Protein AF-A0A918R4U7-F1 (afdb_monomer_lite)

Secondary structure (DSSP, 8-state):
-------PEEEE--TT--EEEE--S--HHHHH-SEEEEEEEEE-TT-PEEEEEEEEEEE-THHHHHHHHTS-------HHHHHHHHHHHHTT-HHHHHHHSPPP------HHHHGGG--

Structure (mmCIF, N/CA/C/O backbone):
data_AF-A0A918R4U7-F1
#
_entry.id   AF-A0A918R4U7-F1
#
loop_
_atom_site.group_PDB
_atom_site.id
_atom_site.type_symbol
_atom_site.label_atom_id
_atom_site.label_alt_id
_atom_site.label_comp_id
_atom_site.label_asym_id
_atom_site.label_entity_id
_atom_site.label_seq_id
_atom_site.pdbx_PDB_ins_code
_atom_site.Cartn_x
_atom_site.Cartn_y
_atom_site.Cartn_z
_atom_site.occupancy
_atom_site.B_iso_or_equiv
_atom_site.auth_seq_id
_atom_site.auth_comp_id
_atom_site.auth_asym_id
_atom_site.auth_atom_id
_atom_site.pdbx_PDB_model_num
ATOM 1 N N . MET A 1 1 ? 19.176 9.256 20.809 1.00 32.94 1 MET A N 1
ATOM 2 C CA . MET A 1 1 ? 19.661 8.087 20.044 1.00 32.94 1 MET A CA 1
ATOM 3 C C . MET A 1 1 ? 18.498 7.602 19.179 1.00 32.94 1 MET A C 1
ATOM 5 O O . MET A 1 1 ? 17.573 7.015 19.716 1.00 32.94 1 MET A O 1
ATOM 9 N N . ALA A 1 2 ? 18.440 7.997 17.903 1.00 29.73 2 ALA A N 1
ATOM 10 C CA . ALA A 1 2 ? 17.271 7.777 17.041 1.00 29.73 2 ALA A CA 1
ATOM 11 C C . ALA A 1 2 ? 17.386 6.434 16.294 1.00 29.73 2 ALA A C 1
ATOM 13 O O . ALA A 1 2 ? 18.398 6.219 15.622 1.00 29.73 2 ALA A O 1
ATOM 14 N N . PRO A 1 3 ? 16.403 5.521 16.381 1.00 37.66 3 PRO A N 1
ATOM 15 C CA . PRO A 1 3 ? 16.467 4.264 15.658 1.00 37.66 3 PRO A CA 1
ATOM 16 C C . PRO A 1 3 ? 15.929 4.430 14.227 1.00 37.66 3 PRO A C 1
ATOM 18 O O . PRO A 1 3 ? 14.756 4.715 14.015 1.00 37.66 3 PRO A O 1
ATOM 21 N N . GLY A 1 4 ? 16.781 4.162 13.234 1.00 41.59 4 GLY A N 1
ATOM 22 C CA . GLY A 1 4 ? 16.360 3.297 12.126 1.00 41.59 4 GLY A CA 1
ATOM 23 C C . GLY A 1 4 ? 15.857 3.907 10.813 1.00 41.59 4 GLY A C 1
ATOM 24 O O . GLY A 1 4 ? 15.205 3.180 10.071 1.00 41.59 4 GLY A O 1
ATOM 25 N N . ALA A 1 5 ? 16.172 5.153 10.454 1.00 42.66 5 ALA A N 1
ATOM 26 C CA . ALA A 1 5 ? 16.028 5.576 9.053 1.00 42.66 5 ALA A CA 1
ATOM 27 C C . ALA A 1 5 ? 17.178 4.962 8.226 1.00 42.66 5 ALA A C 1
ATOM 29 O O . ALA A 1 5 ? 18.296 5.480 8.240 1.00 42.66 5 ALA A O 1
ATOM 30 N N . ARG A 1 6 ? 16.962 3.808 7.575 1.00 56.91 6 ARG A N 1
ATOM 31 C CA . ARG A 1 6 ? 18.000 3.144 6.765 1.00 56.91 6 ARG A CA 1
ATOM 32 C C . ARG A 1 6 ? 17.752 3.301 5.261 1.00 56.91 6 ARG A C 1
ATOM 34 O O . ARG A 1 6 ? 16.815 2.752 4.708 1.00 56.91 6 ARG A O 1
ATOM 41 N N . THR A 1 7 ? 18.666 4.074 4.673 1.00 46.91 7 THR A N 1
ATOM 42 C CA . THR A 1 7 ? 19.291 4.019 3.338 1.00 46.91 7 THR A CA 1
ATOM 43 C C . THR A 1 7 ? 18.476 3.433 2.166 1.00 46.91 7 THR A C 1
ATOM 45 O O . THR A 1 7 ? 18.353 2.212 2.088 1.00 46.91 7 THR A O 1
ATOM 48 N N . PRO A 1 8 ? 18.037 4.255 1.189 1.00 49.22 8 PRO A N 1
ATOM 49 C CA . PRO A 1 8 ? 17.396 3.761 -0.031 1.00 49.22 8 PRO A CA 1
ATOM 50 C C . PRO A 1 8 ? 18.335 2.873 -0.860 1.00 49.22 8 PRO A C 1
ATOM 52 O O . PRO A 1 8 ? 19.534 3.144 -0.981 1.00 49.22 8 PRO A O 1
ATOM 55 N N . ILE A 1 9 ? 17.782 1.821 -1.463 1.00 54.88 9 ILE A N 1
ATOM 56 C CA . ILE A 1 9 ? 18.485 0.910 -2.373 1.00 54.88 9 ILE A CA 1
ATOM 57 C C . ILE A 1 9 ? 18.077 1.243 -3.813 1.00 54.88 9 ILE A C 1
ATOM 59 O O . ILE A 1 9 ? 16.894 1.315 -4.132 1.00 54.88 9 ILE A O 1
ATOM 63 N N . LEU A 1 10 ? 19.051 1.458 -4.694 1.00 50.53 10 LEU A N 1
ATOM 64 C CA . LEU A 1 10 ? 18.848 1.696 -6.121 1.00 50.53 10 LEU A CA 1
ATOM 65 C C . LEU A 1 10 ? 18.806 0.389 -6.899 1.00 50.53 10 LEU A C 1
ATOM 67 O O . LEU A 1 10 ? 19.642 -0.488 -6.670 1.00 50.53 10 LEU A O 1
ATOM 71 N N . VAL A 1 11 ? 17.894 0.315 -7.866 1.00 53.03 11 VAL A N 1
ATOM 72 C CA . VAL A 1 11 ? 17.842 -0.748 -8.874 1.00 53.03 11 VAL A CA 1
ATOM 73 C C . VAL A 1 11 ? 18.308 -0.158 -10.204 1.00 53.03 11 VAL A C 1
ATOM 75 O 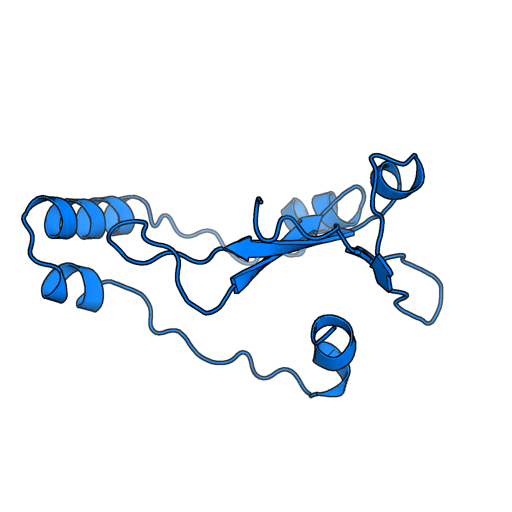O . VAL A 1 11 ? 17.688 0.774 -10.709 1.00 53.03 11 VAL A O 1
ATOM 78 N N . GLY A 1 12 ? 19.410 -0.663 -10.764 1.00 47.25 12 GLY A N 1
ATOM 79 C CA . GLY A 1 12 ? 19.874 -0.289 -12.107 1.00 47.25 12 GLY A CA 1
ATOM 80 C C . GLY A 1 12 ? 19.404 -1.283 -13.171 1.00 47.25 12 GLY A C 1
ATOM 81 O O . GLY A 1 12 ? 19.477 -2.490 -12.939 1.00 47.25 12 GLY A O 1
ATOM 82 N N . MET A 1 13 ? 18.967 -0.784 -14.333 1.00 43.00 13 MET A N 1
ATOM 83 C CA . MET A 1 13 ? 18.750 -1.605 -15.529 1.00 43.00 13 MET A CA 1
ATOM 84 C C . MET A 1 13 ? 20.057 -1.682 -16.322 1.00 43.00 13 MET A C 1
ATOM 86 O O . MET A 1 13 ? 20.519 -0.683 -16.864 1.00 43.00 13 MET A O 1
ATOM 90 N N . GLY A 1 14 ? 20.678 -2.858 -16.343 1.00 40.12 14 GLY A N 1
ATOM 91 C CA . GLY A 1 14 ? 21.778 -3.189 -17.244 1.00 40.12 14 GLY A CA 1
ATOM 92 C C . GLY A 1 14 ? 21.479 -4.519 -17.919 1.00 40.12 14 GLY A C 1
ATOM 93 O O . GLY A 1 14 ? 20.830 -5.378 -17.316 1.00 40.12 14 GLY A O 1
ATOM 94 N N . GLU A 1 15 ? 21.938 -4.684 -19.159 1.00 43.19 15 GLU A N 1
ATOM 95 C CA . GLU A 1 15 ? 21.790 -5.926 -19.915 1.00 43.19 15 GLU A CA 1
ATOM 96 C C . GLU A 1 15 ? 22.303 -7.106 -19.064 1.00 43.19 15 GLU A C 1
ATOM 98 O O . GLU A 1 15 ? 23.475 -7.204 -18.709 1.00 43.19 15 GLU A O 1
ATOM 103 N N . SER A 1 16 ? 21.379 -7.985 -18.669 1.00 39.62 16 SER A N 1
ATOM 104 C CA . SER A 1 16 ? 21.598 -9.261 -17.977 1.00 39.62 16 SER A CA 1
ATOM 105 C C . SER A 1 16 ? 21.774 -9.316 -16.441 1.00 39.62 16 SER A C 1
ATOM 107 O O . SER A 1 16 ? 21.788 -10.437 -15.933 1.00 39.62 16 SER A O 1
ATOM 109 N N . THR A 1 17 ? 21.823 -8.239 -15.637 1.00 37.34 17 THR A N 1
ATOM 110 C CA . THR A 1 17 ? 21.764 -8.395 -14.150 1.00 37.34 17 THR A CA 1
ATOM 111 C C . THR A 1 17 ? 21.184 -7.195 -13.382 1.00 37.34 17 THR A C 1
ATOM 113 O O . THR A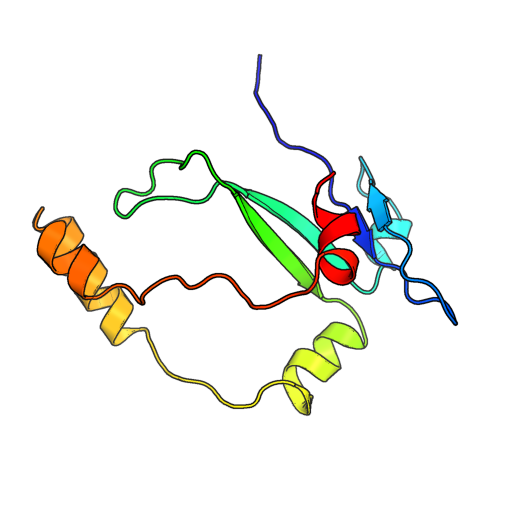 1 17 ? 21.705 -6.085 -13.450 1.00 37.34 17 THR A O 1
ATOM 116 N N . TYR A 1 18 ? 20.155 -7.439 -12.555 1.00 41.34 18 TYR A N 1
ATOM 117 C CA . TYR A 1 18 ? 19.651 -6.481 -11.559 1.00 41.34 18 TYR A CA 1
ATOM 118 C C . TYR A 1 18 ? 20.703 -6.281 -10.459 1.00 41.34 18 TYR A C 1
ATOM 120 O O . TYR A 1 18 ? 20.988 -7.205 -9.695 1.00 41.34 18 TYR A O 1
ATOM 128 N N . ARG A 1 19 ? 21.295 -5.086 -10.353 1.00 48.78 19 ARG A N 1
ATOM 129 C CA . ARG A 1 19 ? 22.256 -4.762 -9.284 1.00 48.78 19 ARG A CA 1
ATOM 130 C C . ARG A 1 19 ? 21.612 -3.818 -8.272 1.00 48.78 19 ARG A C 1
ATOM 132 O O . ARG A 1 19 ? 21.357 -2.660 -8.595 1.00 48.78 19 ARG A O 1
ATOM 139 N N . LEU A 1 20 ? 21.397 -4.308 -7.050 1.00 49.03 20 LEU A N 1
ATOM 140 C CA . LEU A 1 20 ? 21.006 -3.480 -5.910 1.00 49.03 20 LEU A CA 1
ATOM 141 C C . LEU A 1 20 ? 22.214 -2.705 -5.371 1.00 49.03 20 LEU A C 1
ATOM 143 O O . LEU A 1 20 ? 23.269 -3.290 -5.119 1.00 49.03 20 LEU A O 1
ATOM 147 N N . ARG A 1 21 ? 22.071 -1.392 -5.167 1.00 53.06 21 ARG A N 1
ATOM 148 C CA . ARG A 1 21 ? 23.080 -0.559 -4.486 1.00 53.06 21 ARG A CA 1
ATOM 149 C C . ARG A 1 21 ? 22.440 0.296 -3.402 1.00 53.06 21 ARG A C 1
ATOM 151 O O . ARG A 1 21 ? 21.608 1.140 -3.702 1.00 53.06 21 ARG A O 1
ATOM 158 N N . ALA A 1 22 ? 22.865 0.131 -2.153 1.00 51.97 22 ALA A N 1
ATOM 159 C CA . ALA A 1 22 ? 22.461 1.013 -1.060 1.00 51.97 22 ALA A CA 1
ATOM 160 C C . ALA A 1 22 ? 23.123 2.397 -1.212 1.00 51.97 22 ALA A C 1
ATOM 162 O O . ALA A 1 22 ? 24.350 2.484 -1.277 1.00 51.97 22 ALA A O 1
ATOM 163 N N . VAL A 1 23 ? 22.338 3.478 -1.242 1.00 52.16 23 VAL A N 1
ATOM 164 C CA . VAL A 1 23 ? 22.837 4.858 -1.374 1.00 52.16 23 VAL A CA 1
ATOM 165 C C . VAL A 1 23 ? 22.414 5.699 -0.173 1.00 52.16 23 VAL A C 1
ATOM 167 O O . VAL A 1 23 ? 21.236 5.829 0.136 1.00 52.16 23 VAL A O 1
ATOM 170 N N . ARG A 1 24 ? 23.398 6.255 0.545 1.00 44.75 24 ARG A N 1
ATOM 171 C CA . ARG A 1 24 ? 23.225 6.877 1.876 1.00 44.75 24 ARG A CA 1
ATOM 172 C C . ARG A 1 24 ? 22.917 8.378 1.859 1.00 44.75 24 ARG A C 1
ATOM 174 O O . ARG A 1 24 ? 22.587 8.926 2.903 1.00 44.75 24 ARG A O 1
ATOM 181 N N . THR A 1 25 ? 23.015 9.041 0.711 1.00 43.44 25 THR A N 1
ATOM 182 C CA . THR A 1 25 ? 22.871 10.501 0.553 1.00 43.44 25 THR A CA 1
ATOM 183 C C . THR A 1 25 ? 22.210 10.828 -0.782 1.00 43.44 25 THR A C 1
ATOM 185 O O . THR A 1 25 ? 22.274 10.004 -1.685 1.00 43.44 25 THR A O 1
ATOM 188 N N . ALA A 1 26 ? 21.599 12.011 -0.942 1.00 50.09 26 ALA A N 1
ATOM 189 C CA . ALA A 1 26 ? 20.991 12.472 -2.200 1.00 50.09 26 ALA A CA 1
ATOM 190 C C . ALA A 1 26 ? 22.039 12.658 -3.326 1.00 50.09 26 ALA A C 1
ATOM 192 O O . ALA A 1 26 ? 22.434 13.770 -3.665 1.00 50.09 26 ALA A O 1
ATOM 193 N N . SER A 1 27 ? 22.515 11.547 -3.886 1.00 58.53 27 SER A N 1
ATOM 194 C CA . SER A 1 27 ? 23.504 11.479 -4.962 1.00 58.53 27 SER A CA 1
ATOM 195 C C . SER A 1 27 ? 22.849 11.676 -6.335 1.00 58.53 27 SER A C 1
ATOM 197 O O . SER A 1 27 ? 21.671 11.364 -6.527 1.00 58.53 27 SER A O 1
ATOM 199 N N . ARG A 1 28 ? 23.622 12.140 -7.329 1.00 58.34 28 ARG A N 1
ATOM 200 C CA . ARG A 1 28 ? 23.216 12.130 -8.752 1.00 58.34 28 ARG A CA 1
ATOM 201 C C . ARG A 1 28 ? 22.749 10.740 -9.195 1.00 58.34 28 ARG A C 1
ATOM 203 O O . ARG A 1 28 ? 21.790 10.641 -9.947 1.00 58.34 28 ARG A O 1
ATOM 210 N N . GLU A 1 29 ? 23.355 9.686 -8.657 1.00 57.97 29 GLU A N 1
ATOM 211 C CA . GLU A 1 29 ? 23.000 8.294 -8.953 1.00 57.97 29 GLU A CA 1
ATOM 212 C C . GLU A 1 29 ? 21.564 7.943 -8.535 1.00 57.97 29 GLU A C 1
ATOM 214 O O . GLU A 1 29 ? 20.881 7.229 -9.261 1.00 57.97 29 GLU A O 1
ATOM 219 N N . LEU A 1 30 ? 21.054 8.505 -7.426 1.00 59.28 30 LEU A N 1
ATOM 220 C CA . LEU A 1 30 ? 19.646 8.334 -7.042 1.00 59.28 30 LEU A CA 1
ATOM 221 C C . LEU A 1 30 ? 18.705 8.971 -8.058 1.00 59.28 30 LEU A C 1
ATOM 223 O O . LEU A 1 30 ? 17.642 8.417 -8.332 1.00 59.28 30 LEU A O 1
ATOM 227 N N . LYS A 1 31 ? 19.065 10.145 -8.593 1.00 62.00 31 LYS A N 1
ATOM 228 C CA . LYS A 1 31 ? 18.231 10.881 -9.556 1.00 62.00 31 LYS A CA 1
ATOM 229 C C . LYS A 1 31 ? 18.105 10.153 -10.894 1.00 62.00 31 LYS A C 1
ATOM 231 O O . LYS A 1 31 ? 17.088 10.317 -11.549 1.00 62.00 31 LYS A O 1
ATOM 236 N N . CYS A 1 32 ? 19.106 9.359 -11.264 1.00 66.31 32 CYS A N 1
ATOM 237 C CA . CYS A 1 32 ? 19.144 8.633 -12.533 1.00 66.31 32 CYS A CA 1
ATOM 238 C C . CYS A 1 32 ? 18.721 7.159 -12.416 1.00 66.31 32 CYS A C 1
ATOM 240 O O . CYS A 1 32 ? 18.691 6.462 -13.425 1.00 66.31 32 CYS A O 1
ATOM 242 N N . ALA A 1 33 ? 18.425 6.660 -11.212 1.00 69.44 33 ALA A N 1
ATOM 243 C CA . ALA A 1 33 ? 17.993 5.281 -11.034 1.00 69.44 33 ALA A CA 1
ATOM 244 C C . ALA A 1 33 ? 16.523 5.098 -11.458 1.00 69.44 33 ALA A C 1
ATOM 246 O O . ALA A 1 33 ? 15.674 5.859 -10.989 1.00 69.44 33 ALA A O 1
ATOM 247 N N . PRO A 1 34 ? 16.207 4.074 -12.273 1.00 70.25 34 PRO A N 1
ATOM 248 C CA . PRO A 1 34 ? 14.847 3.814 -12.748 1.00 70.25 34 PRO A CA 1
ATOM 249 C C . PRO A 1 34 ? 13.905 3.339 -11.636 1.00 70.25 34 PRO A C 1
ATOM 251 O O . PRO A 1 34 ? 12.693 3.509 -11.743 1.00 70.25 34 PRO A O 1
ATOM 254 N N . ALA A 1 35 ? 14.442 2.769 -10.55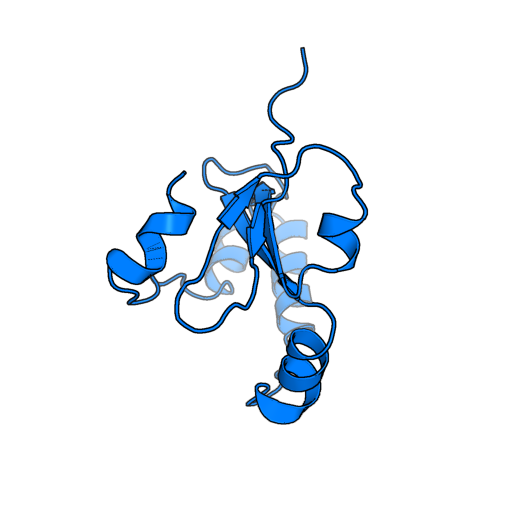0 1.00 78.00 35 ALA A N 1
ATOM 255 C CA . ALA A 1 35 ? 13.652 2.448 -9.372 1.00 78.00 35 ALA A CA 1
ATOM 256 C C . ALA A 1 35 ? 14.444 2.543 -8.060 1.00 78.00 35 ALA A C 1
ATOM 258 O O . ALA A 1 35 ? 15.674 2.401 -8.020 1.00 78.00 35 ALA A O 1
ATOM 259 N N . ARG A 1 36 ? 13.709 2.781 -6.971 1.00 81.31 36 ARG A N 1
ATOM 260 C CA . ARG A 1 36 ? 14.219 2.925 -5.604 1.00 81.31 36 ARG A CA 1
ATOM 261 C C . ARG A 1 36 ? 13.417 2.063 -4.649 1.00 81.31 36 ARG A C 1
ATOM 263 O O . ARG A 1 36 ? 12.195 2.090 -4.687 1.00 81.31 36 ARG A O 1
ATOM 270 N N . VAL A 1 37 ? 14.108 1.371 -3.758 1.00 82.19 37 VAL A N 1
ATOM 271 C CA . VAL A 1 37 ? 13.517 0.517 -2.731 1.00 82.19 37 VAL A CA 1
ATOM 272 C C . VAL A 1 37 ? 13.783 1.109 -1.351 1.00 82.19 37 VAL A C 1
ATOM 274 O O . VAL A 1 37 ? 14.919 1.483 -1.042 1.00 82.19 37 VAL A O 1
ATOM 277 N N . GLN A 1 38 ? 12.740 1.189 -0.529 1.00 82.25 38 GLN A N 1
ATOM 278 C CA . GLN A 1 38 ? 12.785 1.654 0.858 1.00 82.25 38 GLN A CA 1
ATOM 279 C C . GLN A 1 38 ? 11.961 0.728 1.761 1.00 82.25 38 GLN A C 1
ATOM 281 O O . GLN A 1 38 ? 11.000 0.112 1.310 1.00 82.25 38 GLN A O 1
ATOM 286 N N . TRP A 1 39 ? 12.356 0.627 3.031 1.00 85.06 39 TRP A N 1
ATOM 287 C CA . TRP A 1 39 ? 11.641 -0.138 4.054 1.00 85.06 39 TRP A CA 1
ATOM 288 C C . TRP A 1 39 ? 10.907 0.807 5.006 1.00 85.06 39 TRP A C 1
ATOM 290 O O . TRP A 1 39 ? 11.493 1.316 5.973 1.00 85.06 39 TRP A O 1
ATOM 300 N N . ASP A 1 40 ? 9.619 1.005 4.758 1.00 86.44 40 ASP A N 1
ATOM 301 C CA . ASP A 1 40 ? 8.778 1.917 5.529 1.00 86.44 40 ASP A CA 1
ATOM 302 C C . ASP A 1 40 ? 8.151 1.210 6.743 1.00 86.44 40 ASP A C 1
ATOM 304 O O . ASP A 1 40 ? 7.914 0.000 6.714 1.00 86.44 40 ASP A O 1
ATOM 308 N N . PRO A 1 41 ? 7.945 1.919 7.870 1.00 88.94 41 PRO A N 1
ATOM 309 C CA . PRO A 1 41 ? 7.280 1.337 9.027 1.00 88.94 41 PRO A CA 1
ATOM 310 C C . PRO A 1 41 ? 5.815 1.047 8.693 1.00 88.94 41 PRO A C 1
ATOM 312 O O . PRO A 1 41 ? 5.059 1.973 8.399 1.00 88.94 41 PRO A O 1
ATOM 315 N N . GLU A 1 42 ? 5.420 -0.218 8.807 1.00 92.12 42 GLU A N 1
ATOM 316 C CA . GLU A 1 42 ? 4.018 -0.616 8.682 1.00 92.12 42 GLU A CA 1
ATOM 317 C C . GLU A 1 42 ? 3.235 -0.178 9.926 1.00 92.12 42 GLU A C 1
ATOM 319 O O . GLU A 1 42 ? 3.823 -0.015 11.006 1.00 92.12 42 GLU A O 1
ATOM 324 N N . ARG A 1 43 ? 1.923 0.047 9.796 1.00 92.81 43 ARG A N 1
ATOM 325 C CA . ARG A 1 43 ? 1.091 0.545 10.899 1.00 92.81 43 ARG A CA 1
ATOM 326 C C . ARG A 1 43 ? -0.211 -0.225 11.062 1.00 92.81 43 ARG A C 1
ATOM 328 O O . ARG A 1 43 ? -0.800 -0.692 10.100 1.00 92.81 43 ARG A O 1
ATOM 335 N N . ASP A 1 44 ? -0.680 -0.311 12.303 1.00 93.69 44 ASP A N 1
ATOM 336 C CA . ASP A 1 44 ? -2.005 -0.854 12.599 1.00 93.69 44 ASP A CA 1
ATOM 337 C C . ASP A 1 44 ? -3.138 0.166 12.364 1.00 93.69 44 ASP A C 1
ATOM 339 O O . ASP A 1 44 ? -2.909 1.317 11.988 1.00 93.69 44 ASP A O 1
ATOM 343 N N . LEU A 1 45 ? -4.382 -0.256 12.623 1.00 94.88 45 LEU A N 1
ATOM 344 C CA . LEU A 1 45 ? -5.596 0.564 12.494 1.00 94.88 45 LEU A CA 1
ATOM 345 C C . LEU A 1 45 ? -5.575 1.846 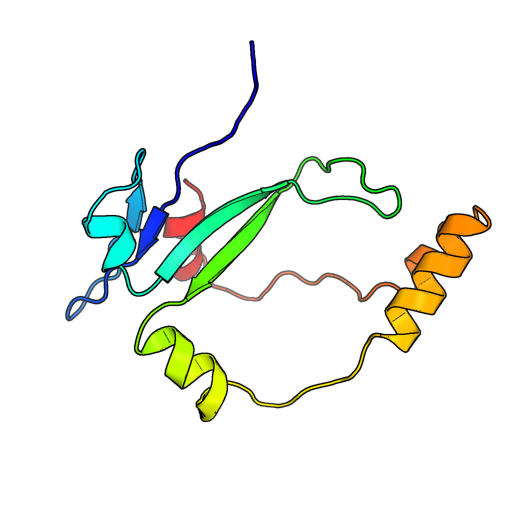13.347 1.00 94.88 45 LEU A C 1
ATOM 347 O O . LEU A 1 45 ? -6.322 2.782 13.076 1.00 94.88 45 LEU A O 1
ATOM 351 N N . GLN A 1 46 ? -4.723 1.902 14.369 1.00 93.88 46 GLN A N 1
ATOM 352 C CA . GLN A 1 46 ? -4.517 3.051 15.248 1.00 93.88 46 GLN A CA 1
ATOM 353 C C . GLN A 1 46 ? -3.250 3.832 14.886 1.00 93.88 46 GLN A C 1
ATOM 355 O O . GLN A 1 46 ? -2.799 4.683 15.655 1.00 93.88 46 GLN A O 1
ATOM 360 N N . LEU A 1 47 ? -2.666 3.548 13.722 1.00 92.69 47 LEU A N 1
ATOM 361 C CA . LEU A 1 47 ? -1.452 4.158 13.196 1.00 92.69 47 LEU A CA 1
ATOM 362 C C . LEU A 1 47 ? -0.201 3.908 14.057 1.00 92.69 47 LEU A C 1
ATOM 364 O O . LEU A 1 47 ? 0.803 4.622 13.920 1.00 92.69 47 LEU A O 1
ATOM 368 N N . ARG A 1 48 ? -0.216 2.887 14.923 1.00 94.38 48 ARG A N 1
ATOM 369 C CA . ARG A 1 48 ? 0.949 2.475 15.718 1.00 94.38 48 ARG A CA 1
ATOM 370 C C . ARG A 1 48 ? 1.874 1.609 14.862 1.00 94.38 48 ARG A C 1
ATOM 372 O O . ARG A 1 48 ? 1.379 0.812 14.072 1.00 94.38 48 ARG A O 1
ATOM 379 N N . PRO A 1 49 ? 3.203 1.742 15.001 1.00 92.75 49 PRO A N 1
ATOM 380 C CA . PRO A 1 49 ? 4.146 0.971 14.200 1.00 92.75 49 PRO A CA 1
ATOM 381 C C . PRO A 1 49 ? 4.068 -0.529 14.517 1.00 92.75 49 PRO A C 1
ATOM 383 O O . PRO A 1 49 ? 3.999 -0.917 15.684 1.00 92.75 49 PRO A O 1
ATOM 386 N N . LEU A 1 50 ? 4.141 -1.359 13.479 1.00 92.56 50 LEU A N 1
ATOM 387 C CA . LEU A 1 50 ? 4.229 -2.814 13.575 1.00 92.56 50 LEU A CA 1
ATOM 388 C C . LEU A 1 50 ? 5.686 -3.300 13.544 1.00 92.56 50 LEU A C 1
ATOM 390 O O . LEU A 1 50 ? 6.621 -2.556 13.242 1.00 92.56 50 LEU A O 1
ATOM 394 N N . ALA A 1 51 ? 5.886 -4.571 13.911 1.00 92.38 51 ALA A N 1
ATOM 395 C CA . ALA A 1 51 ? 7.214 -5.188 13.959 1.00 92.38 51 ALA A CA 1
ATOM 396 C C . ALA A 1 51 ? 7.806 -5.427 12.560 1.00 92.38 51 ALA A C 1
ATOM 398 O O . ALA A 1 51 ? 9.025 -5.389 12.386 1.00 92.38 51 ALA A O 1
ATOM 399 N N . HIS A 1 52 ? 6.943 -5.681 11.575 1.00 88.94 52 HIS A N 1
ATOM 400 C CA . HIS A 1 52 ? 7.326 -5.808 10.176 1.00 88.94 52 HIS A CA 1
ATOM 401 C C . HIS A 1 52 ? 7.265 -4.452 9.463 1.00 88.94 52 HIS A C 1
ATOM 403 O O . HIS A 1 52 ? 6.767 -3.458 9.993 1.00 88.94 52 HIS A O 1
ATOM 409 N N . ARG A 1 53 ? 7.835 -4.410 8.261 1.00 88.56 53 ARG A N 1
ATOM 410 C CA . ARG A 1 53 ? 7.951 -3.210 7.435 1.00 88.56 53 ARG A CA 1
ATOM 411 C C . ARG A 1 53 ? 7.412 -3.476 6.046 1.00 88.56 53 ARG A C 1
ATOM 413 O O . ARG A 1 53 ? 7.529 -4.595 5.548 1.00 88.56 53 ARG A O 1
ATOM 420 N N . SER A 1 54 ? 6.896 -2.433 5.424 1.00 88.38 54 SER A N 1
ATOM 421 C CA . SER A 1 54 ? 6.416 -2.460 4.049 1.00 88.38 54 SER A CA 1
ATOM 422 C C . SER A 1 54 ? 7.570 -2.134 3.106 1.00 88.38 54 SER A C 1
ATOM 424 O O . SER A 1 54 ? 8.423 -1.287 3.394 1.00 88.38 54 SER A O 1
ATOM 426 N N . LEU A 1 55 ? 7.597 -2.807 1.959 1.00 86.75 55 LEU A N 1
ATOM 427 C CA . LEU A 1 55 ? 8.508 -2.481 0.871 1.00 86.75 55 LEU A CA 1
ATOM 428 C C . LEU A 1 55 ? 7.897 -1.350 0.040 1.00 86.75 55 LEU A C 1
ATOM 430 O O . LEU A 1 55 ? 6.876 -1.549 -0.613 1.00 86.75 55 LEU A O 1
ATOM 434 N N . GLN A 1 56 ? 8.534 -0.185 0.013 1.00 85.81 56 GLN A N 1
ATOM 435 C CA . GLN A 1 56 ? 8.146 0.905 -0.874 1.00 85.81 56 GLN A CA 1
ATOM 436 C C . GLN A 1 56 ? 9.048 0.919 -2.112 1.00 85.81 56 GLN A C 1
ATOM 438 O O . GLN A 1 56 ? 10.267 1.075 -2.003 1.00 85.81 56 GLN A O 1
ATOM 443 N N . LEU A 1 57 ? 8.438 0.780 -3.292 1.00 86.25 57 LEU A N 1
ATOM 444 C CA . LEU A 1 57 ? 9.105 0.861 -4.590 1.00 86.25 57 LEU A CA 1
ATOM 445 C C . LEU A 1 57 ? 8.732 2.179 -5.281 1.00 86.25 57 LEU A C 1
ATOM 447 O O . LEU A 1 57 ? 7.611 2.348 -5.750 1.00 86.25 57 LEU A O 1
ATOM 451 N N . GLY A 1 58 ? 9.673 3.116 -5.354 1.00 87.31 58 GLY A N 1
ATOM 452 C CA . GLY A 1 58 ? 9.532 4.321 -6.168 1.00 87.31 58 GLY A CA 1
ATOM 453 C C . GLY A 1 58 ? 9.995 4.054 -7.597 1.00 87.31 58 GLY A C 1
ATOM 454 O O . GLY A 1 58 ? 11.143 3.655 -7.785 1.00 87.31 58 GLY A O 1
ATOM 455 N N . LEU A 1 59 ? 9.133 4.295 -8.585 1.00 87.25 59 LEU A N 1
ATOM 456 C CA . LEU A 1 59 ? 9.449 4.186 -10.014 1.00 87.25 59 LEU A CA 1
ATOM 457 C C . LEU A 1 59 ? 9.796 5.563 -10.596 1.00 87.25 59 LEU A C 1
ATOM 459 O O . LEU A 1 59 ? 9.249 6.578 -10.168 1.00 87.25 59 LEU A O 1
ATOM 463 N N . ALA A 1 60 ? 10.713 5.603 -11.561 1.00 84.50 60 ALA A N 1
ATOM 464 C CA . ALA A 1 60 ? 11.121 6.823 -12.251 1.00 84.50 60 ALA A CA 1
ATOM 465 C C . ALA A 1 60 ? 11.444 6.560 -13.730 1.00 84.50 60 ALA A C 1
ATOM 467 O O . ALA A 1 60 ? 11.784 5.440 -14.117 1.00 84.50 60 ALA A O 1
ATOM 468 N N . GLY A 1 61 ? 11.378 7.616 -14.546 1.00 84.69 61 GLY A N 1
ATOM 469 C CA . GLY A 1 61 ? 11.624 7.538 -15.988 1.00 84.69 61 GLY A CA 1
ATOM 470 C C . GLY A 1 61 ? 10.666 6.565 -16.677 1.00 84.69 61 GLY A C 1
ATOM 471 O O . GLY A 1 61 ? 9.497 6.484 -16.308 1.00 84.69 61 GLY A O 1
ATOM 472 N N . GLU A 1 62 ? 11.191 5.776 -17.613 1.00 85.00 62 GLU A N 1
ATOM 473 C CA . GLU A 1 62 ? 10.416 4.813 -18.408 1.00 85.00 62 GLU A CA 1
ATOM 474 C C . GLU A 1 62 ? 9.608 3.826 -17.546 1.00 85.00 62 GLU A C 1
ATOM 476 O O . GLU A 1 62 ? 8.495 3.454 -17.900 1.00 85.00 62 GLU A O 1
ATOM 481 N N . ALA A 1 63 ? 10.120 3.423 -16.376 1.00 85.25 63 ALA A N 1
ATOM 482 C CA . ALA A 1 63 ? 9.388 2.519 -15.489 1.00 85.25 63 ALA A CA 1
ATOM 483 C C . ALA A 1 63 ? 8.110 3.159 -14.918 1.00 85.25 63 ALA A C 1
ATOM 485 O O . ALA A 1 63 ? 7.129 2.458 -14.690 1.00 85.25 63 ALA A O 1
ATOM 486 N N . ALA A 1 64 ? 8.114 4.475 -14.684 1.00 88.69 64 ALA A N 1
ATOM 487 C CA . ALA A 1 64 ? 6.929 5.196 -14.226 1.00 88.69 64 ALA A CA 1
ATOM 488 C C . ALA A 1 64 ? 5.910 5.383 -15.361 1.00 88.69 64 ALA A C 1
ATOM 490 O O . ALA A 1 64 ? 4.718 5.200 -15.129 1.00 88.69 64 ALA A O 1
ATOM 491 N N . GLU A 1 65 ? 6.383 5.689 -16.573 1.00 88.69 65 GLU A N 1
ATOM 492 C CA . GL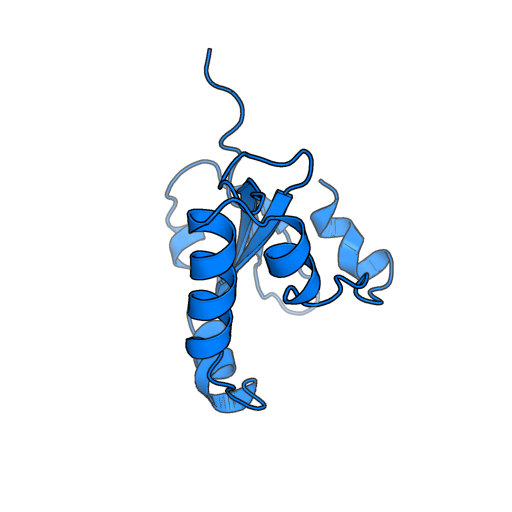U A 1 65 ? 5.546 5.811 -17.777 1.00 88.69 65 GLU A CA 1
ATOM 493 C C . GLU A 1 65 ? 4.836 4.484 -18.080 1.00 88.69 65 GLU A C 1
ATOM 495 O O . GLU A 1 65 ? 3.610 4.424 -18.106 1.00 88.69 65 GLU A O 1
ATOM 500 N N . ARG A 1 66 ? 5.586 3.377 -18.163 1.00 89.88 66 ARG A N 1
ATOM 501 C CA . ARG A 1 66 ? 5.006 2.042 -18.378 1.00 89.88 66 ARG A CA 1
ATOM 502 C C . ARG A 1 66 ? 4.062 1.621 -17.258 1.00 89.88 66 ARG A C 1
ATOM 504 O O . ARG A 1 66 ? 3.043 0.997 -17.530 1.00 89.88 66 ARG A O 1
ATOM 511 N N . TYR A 1 67 ? 4.370 1.951 -16.002 1.00 88.81 67 TYR A N 1
ATOM 512 C CA . TYR A 1 67 ? 3.467 1.648 -14.890 1.00 88.81 67 TYR A CA 1
ATOM 513 C C . TYR A 1 67 ? 2.100 2.322 -15.066 1.00 88.81 67 TYR A C 1
ATOM 515 O O . TYR A 1 67 ? 1.065 1.678 -14.877 1.00 88.81 67 TYR A O 1
ATOM 523 N N . ALA A 1 68 ? 2.102 3.600 -15.449 1.00 90.44 68 ALA A N 1
ATOM 524 C CA . ALA A 1 68 ? 0.883 4.369 -15.652 1.00 90.44 68 ALA A CA 1
ATOM 525 C C . ALA A 1 68 ? 0.093 3.894 -16.880 1.00 90.44 68 ALA A C 1
ATOM 527 O O . ALA A 1 68 ? -1.117 3.702 -16.777 1.00 90.44 68 ALA A O 1
ATOM 528 N N . ASP A 1 69 ? 0.778 3.654 -18.000 1.00 91.38 69 ASP A N 1
ATOM 529 C CA . ASP A 1 69 ? 0.114 3.511 -19.300 1.00 91.38 69 ASP A CA 1
ATOM 530 C C . ASP A 1 69 ? -0.011 2.057 -19.785 1.00 91.38 69 ASP A C 1
ATOM 532 O O . ASP A 1 69 ? -0.948 1.727 -20.510 1.00 91.38 69 ASP A O 1
ATOM 536 N N . GLU A 1 70 ? 0.908 1.167 -19.392 1.00 93.62 70 GLU A N 1
ATOM 537 C CA . GLU A 1 70 ? 0.989 -0.205 -19.919 1.00 93.62 70 GLU A CA 1
ATOM 538 C C . GLU A 1 70 ? 0.677 -1.284 -18.872 1.00 93.62 70 GLU A C 1
ATOM 540 O O . GLU A 1 70 ? 0.085 -2.312 -19.200 1.00 93.62 70 GLU A O 1
ATOM 545 N N . TRP A 1 71 ? 1.104 -1.104 -17.618 1.00 93.81 71 TRP A N 1
ATOM 546 C CA . TRP A 1 71 ? 1.005 -2.151 -16.589 1.00 93.81 71 TRP A CA 1
ATOM 547 C C . TRP A 1 71 ? -0.272 -2.071 -15.753 1.00 93.81 71 TRP A C 1
ATOM 549 O O . TRP A 1 71 ? -0.617 -3.040 -15.072 1.00 93.81 71 TRP A O 1
ATOM 559 N N . THR A 1 72 ? -0.982 -0.940 -15.785 1.00 92.94 72 THR A N 1
ATOM 560 C CA . THR A 1 72 ? -2.240 -0.781 -15.050 1.00 92.94 72 THR A CA 1
ATOM 561 C C . THR A 1 72 ? -3.338 -1.619 -15.704 1.00 92.94 72 THR A C 1
ATOM 563 O O . THR A 1 72 ? -3.863 -1.280 -16.759 1.00 92.94 72 THR A O 1
ATOM 566 N N . VAL A 1 73 ? -3.717 -2.720 -15.052 1.00 95.12 73 VAL A N 1
ATOM 567 C CA . VAL A 1 73 ? -4.774 -3.631 -15.537 1.00 95.12 73 VAL A CA 1
ATOM 568 C C . VAL A 1 73 ? -6.189 -3.199 -15.135 1.00 95.12 73 VAL A C 1
ATOM 570 O O . VAL A 1 73 ? -7.168 -3.716 -15.667 1.00 95.12 73 VAL A O 1
ATOM 573 N N . GLY A 1 74 ? -6.314 -2.272 -14.184 1.00 94.44 74 GLY A N 1
ATOM 574 C CA . GLY A 1 74 ? -7.597 -1.765 -13.706 1.00 94.44 74 GLY A CA 1
ATOM 575 C C . GLY A 1 74 ? -7.455 -0.851 -12.492 1.00 94.44 74 GLY A C 1
ATOM 576 O O . GLY A 1 74 ? -6.465 -0.912 -11.765 1.00 94.44 74 GLY A O 1
ATOM 577 N N . ILE A 1 75 ? -8.467 -0.011 -12.271 1.00 93.62 75 ILE A N 1
ATOM 578 C CA . ILE A 1 75 ? -8.558 0.908 -11.131 1.00 93.62 75 ILE A CA 1
ATOM 579 C C . ILE A 1 75 ? -9.884 0.644 -10.424 1.00 93.62 75 ILE A C 1
ATOM 581 O O . ILE A 1 75 ? -10.937 0.622 -11.057 1.00 93.62 75 ILE A O 1
ATOM 585 N N . THR A 1 76 ? -9.831 0.433 -9.112 1.00 95.44 76 THR A N 1
ATOM 586 C CA . THR A 1 76 ? -11.016 0.286 -8.259 1.00 95.44 76 THR A CA 1
ATOM 587 C C . THR A 1 76 ? -11.031 1.420 -7.247 1.00 95.44 76 THR A C 1
ATOM 589 O O . THR A 1 76 ? -10.033 1.643 -6.562 1.00 95.44 76 THR A O 1
ATOM 592 N N . ASP A 1 77 ? -12.156 2.125 -7.143 1.00 96.69 77 ASP A N 1
ATOM 593 C CA . ASP A 1 77 ? -12.347 3.119 -6.091 1.00 96.69 77 ASP A CA 1
ATOM 594 C C . ASP A 1 77 ? -12.610 2.419 -4.750 1.00 96.69 77 ASP A C 1
ATOM 596 O O . ASP A 1 77 ? -13.638 1.772 -4.547 1.00 96.69 77 ASP A O 1
ATOM 600 N N . VAL A 1 78 ? -11.655 2.552 -3.832 1.00 95.94 78 VAL A N 1
ATOM 601 C CA . VAL A 1 78 ? -11.727 2.023 -2.464 1.00 95.94 78 VAL A CA 1
ATOM 602 C C . VAL A 1 78 ? -11.957 3.125 -1.425 1.00 95.94 78 VAL A C 1
ATOM 604 O O . VAL A 1 78 ? -11.932 2.852 -0.225 1.00 95.94 78 VAL A O 1
ATOM 607 N N . THR A 1 79 ? -12.208 4.371 -1.839 1.00 97.38 79 THR A N 1
ATOM 608 C CA . THR A 1 79 ? -12.496 5.483 -0.923 1.00 97.38 79 THR A CA 1
ATOM 609 C C . THR A 1 79 ? -13.691 5.196 -0.002 1.00 97.38 79 THR A C 1
ATOM 611 O O . THR A 1 79 ? -13.555 5.422 1.205 1.00 97.38 79 THR A O 1
ATOM 614 N N . PRO A 1 80 ? -14.824 4.629 -0.473 1.00 97.62 80 PRO A N 1
ATOM 615 C CA . PRO A 1 80 ? -15.928 4.264 0.419 1.00 97.62 80 PRO A CA 1
ATOM 616 C C . PRO A 1 80 ? -15.526 3.236 1.486 1.00 97.62 80 PRO A C 1
ATOM 618 O O . PRO A 1 80 ? -15.923 3.362 2.645 1.00 97.62 80 PRO A O 1
ATOM 621 N N . LEU A 1 81 ? -14.694 2.255 1.120 1.00 97.06 81 LEU A N 1
ATOM 622 C CA . LEU A 1 81 ? -14.169 1.254 2.050 1.00 97.06 81 LEU A CA 1
ATOM 623 C C . LEU A 1 81 ? -13.279 1.906 3.116 1.00 97.06 81 LEU A C 1
ATOM 625 O O . LEU A 1 81 ? -13.449 1.640 4.305 1.00 97.06 81 LEU A O 1
ATOM 629 N N . ALA A 1 82 ? -12.376 2.802 2.709 1.00 96.06 82 ALA A N 1
ATOM 630 C CA . ALA A 1 82 ? -11.505 3.527 3.631 1.00 96.06 82 ALA A CA 1
ATOM 631 C C . ALA A 1 82 ? -12.308 4.362 4.645 1.00 96.06 82 ALA A C 1
ATOM 633 O O . ALA A 1 82 ? -11.996 4.354 5.837 1.00 96.06 82 ALA A O 1
ATOM 634 N N . HIS A 1 83 ? -13.378 5.032 4.202 1.00 98.00 83 HIS A N 1
ATOM 635 C CA . HIS A 1 83 ? -14.279 5.759 5.100 1.00 98.00 83 HIS A CA 1
ATOM 636 C C . HIS A 1 83 ? -15.014 4.835 6.079 1.00 98.00 83 HIS A C 1
ATOM 638 O O . HIS A 1 83 ? -15.120 5.178 7.256 1.00 98.00 83 HIS A O 1
ATOM 644 N N . ALA A 1 84 ? -15.484 3.666 5.633 1.00 98.06 84 ALA A N 1
ATOM 645 C CA . ALA A 1 84 ? -16.152 2.698 6.503 1.00 98.06 84 ALA A CA 1
ATOM 646 C C . ALA A 1 84 ? -15.208 2.159 7.592 1.00 98.06 84 ALA A C 1
ATOM 648 O O . ALA A 1 84 ? -15.561 2.148 8.772 1.00 98.06 84 ALA A O 1
ATOM 649 N N . VAL A 1 85 ? -13.976 1.793 7.221 1.00 97.75 85 VAL A N 1
ATOM 650 C CA . VAL A 1 85 ? -12.936 1.384 8.181 1.00 97.75 85 VAL A CA 1
ATOM 651 C C . VAL A 1 85 ? -12.655 2.513 9.175 1.00 97.75 85 VAL A C 1
ATOM 653 O O . VAL A 1 85 ? -12.641 2.280 10.383 1.00 97.75 85 VAL A O 1
ATOM 656 N N . HIS A 1 86 ? -12.476 3.745 8.688 1.00 97.19 86 HIS A N 1
ATOM 657 C CA . HIS A 1 86 ? -12.200 4.897 9.546 1.00 97.19 86 HIS A CA 1
ATOM 658 C C . HIS A 1 86 ? -13.335 5.182 10.542 1.00 97.19 86 HIS A C 1
ATOM 660 O O . HIS A 1 86 ? -13.054 5.489 11.700 1.00 97.19 86 HIS A O 1
ATOM 666 N N . ALA A 1 87 ? -14.598 5.042 10.125 1.00 98.19 87 ALA A N 1
ATOM 667 C CA . ALA A 1 87 ? -15.755 5.203 11.005 1.00 98.19 87 ALA A CA 1
ATOM 668 C C . ALA A 1 87 ? -15.725 4.197 12.168 1.00 98.19 87 ALA A C 1
ATOM 670 O O . ALA A 1 87 ? -15.779 4.605 13.325 1.00 98.19 87 ALA A O 1
ATOM 671 N N . HIS A 1 88 ? -15.511 2.909 11.885 1.00 98.38 88 HIS A N 1
ATOM 672 C CA . HIS A 1 88 ? -15.397 1.884 12.928 1.00 98.38 88 HIS A CA 1
ATOM 673 C C . HIS A 1 88 ? -14.228 2.132 13.889 1.00 98.38 88 HIS A C 1
ATOM 675 O O . HIS A 1 88 ? -14.380 1.979 15.100 1.00 98.38 88 HIS A O 1
ATOM 681 N N . VAL A 1 89 ? -13.070 2.565 13.375 1.00 97.62 89 VAL A N 1
ATOM 682 C CA . VAL A 1 89 ? -11.923 2.934 14.221 1.00 97.62 89 VAL A CA 1
ATOM 683 C C . VAL A 1 89 ? -12.267 4.114 15.131 1.00 97.62 89 VAL A C 1
ATOM 685 O O . VAL A 1 89 ? -11.929 4.087 16.314 1.00 97.62 89 VAL A O 1
ATOM 688 N N . LYS A 1 90 ? -12.949 5.135 14.601 1.00 97.31 90 LYS A N 1
ATOM 689 C CA . LYS A 1 90 ? -13.371 6.317 15.362 1.00 97.31 90 LYS A CA 1
ATOM 690 C C . LYS A 1 90 ? -14.363 5.964 16.474 1.00 97.31 90 LYS A C 1
ATOM 692 O O . LYS A 1 90 ? -14.273 6.540 17.555 1.00 97.31 90 LYS A O 1
ATOM 697 N N . ASP A 1 91 ? -15.241 5.000 16.223 1.00 97.38 91 ASP A N 1
ATOM 698 C CA . ASP A 1 91 ? -16.233 4.512 17.187 1.00 97.38 91 ASP A CA 1
ATOM 699 C C . ASP A 1 91 ? -15.653 3.484 18.182 1.00 97.38 91 ASP A C 1
ATOM 701 O O . ASP A 1 91 ? -16.332 3.062 19.117 1.00 97.38 91 AS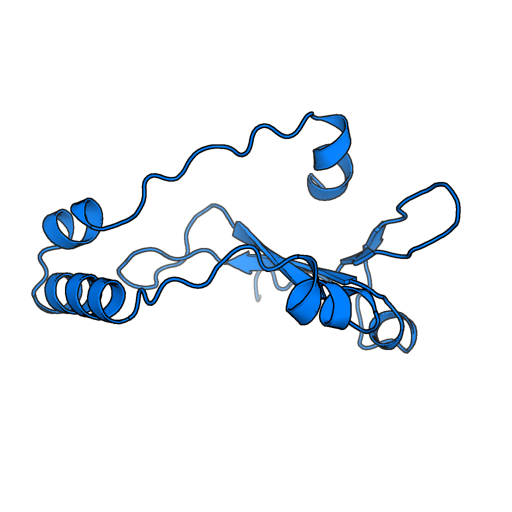P A O 1
ATOM 705 N N . GLY A 1 92 ? -14.386 3.086 18.014 1.00 97.44 92 GLY A N 1
ATOM 706 C CA . GLY A 1 92 ? -13.697 2.115 18.869 1.00 97.44 92 GLY A CA 1
ATOM 707 C C . GLY A 1 92 ? -13.996 0.645 18.546 1.00 97.44 92 GLY A C 1
ATOM 708 O O . GLY A 1 92 ? -13.458 -0.241 19.213 1.00 97.44 92 GLY A O 1
ATOM 709 N N . ASP A 1 93 ? -14.792 0.361 17.511 1.00 97.81 93 ASP A N 1
ATOM 710 C CA . ASP A 1 93 ? -15.110 -0.999 17.058 1.00 97.81 93 ASP A CA 1
ATOM 711 C C . ASP A 1 93 ? -14.031 -1.536 16.104 1.00 97.81 93 ASP A C 1
ATOM 713 O O . ASP A 1 93 ? -14.180 -1.629 14.882 1.00 97.81 93 ASP A O 1
ATOM 717 N N . LEU A 1 94 ? -12.890 -1.894 16.687 1.00 97.12 94 LEU A N 1
ATOM 718 C CA . LEU A 1 94 ? -11.727 -2.385 15.944 1.00 97.12 94 LEU A CA 1
ATOM 719 C C . LEU A 1 94 ? -11.963 -3.742 15.278 1.00 97.12 94 LEU A C 1
ATOM 721 O O . LEU A 1 94 ? -11.329 -4.049 14.270 1.00 97.12 94 LEU A O 1
ATOM 725 N N . GLU A 1 95 ? -12.868 -4.551 15.823 1.00 97.19 95 GLU A N 1
ATOM 726 C CA . GLU A 1 95 ? -13.199 -5.855 15.258 1.00 97.19 95 GLU A CA 1
ATOM 727 C C . GLU A 1 95 ? -14.032 -5.700 13.984 1.00 97.19 95 GLU A C 1
ATOM 729 O O . GLU A 1 95 ? -13.779 -6.397 12.999 1.00 97.19 95 GLU A O 1
ATOM 734 N N . ALA A 1 96 ? -14.979 -4.755 13.950 1.00 97.44 96 ALA A N 1
ATOM 735 C CA . ALA A 1 96 ? -15.671 -4.405 12.711 1.00 97.44 96 ALA A CA 1
ATOM 736 C C . ALA A 1 96 ? -14.718 -3.819 11.666 1.00 97.44 96 ALA A C 1
ATOM 738 O O . ALA A 1 96 ? -14.751 -4.255 10.516 1.00 97.44 96 ALA A O 1
ATOM 739 N N . ALA A 1 97 ? -13.817 -2.916 12.068 1.00 97.69 97 ALA A N 1
ATOM 740 C CA . ALA A 1 97 ? -12.794 -2.382 11.170 1.00 97.69 97 ALA A CA 1
ATOM 741 C C . ALA A 1 97 ? -11.919 -3.496 10.567 1.00 97.69 97 ALA A C 1
ATOM 743 O O . ALA A 1 97 ? -11.692 -3.512 9.360 1.00 97.69 97 ALA A O 1
ATOM 744 N N . ARG A 1 98 ? -11.473 -4.466 11.382 1.00 95.81 98 ARG A N 1
ATOM 745 C CA . ARG A 1 98 ? -10.640 -5.591 10.928 1.00 95.81 98 ARG A CA 1
ATOM 746 C C . ARG A 1 98 ? -11.348 -6.469 9.899 1.00 95.81 98 ARG A C 1
ATOM 748 O O . ARG A 1 98 ? -10.718 -6.868 8.930 1.00 95.81 98 ARG A O 1
ATOM 755 N N . ARG A 1 99 ? -12.644 -6.747 10.081 1.00 96.44 99 ARG A N 1
ATOM 756 C CA . ARG A 1 99 ? -13.434 -7.567 9.140 1.00 96.44 99 ARG A CA 1
ATOM 757 C C . ARG A 1 99 ? -13.580 -6.943 7.750 1.00 96.44 99 ARG A C 1
ATOM 759 O O . ARG A 1 99 ? -13.910 -7.659 6.812 1.00 96.44 99 ARG A O 1
ATOM 766 N N . LEU A 1 100 ? -13.374 -5.633 7.627 1.00 96.62 100 LEU A N 1
ATOM 767 C CA . LEU A 1 100 ? -13.402 -4.918 6.350 1.00 96.62 100 LEU A CA 1
ATOM 768 C C . LEU A 1 100 ? -12.035 -4.873 5.655 1.00 96.62 100 LEU A C 1
ATOM 770 O O . LEU A 1 100 ? -11.973 -4.525 4.476 1.00 96.62 100 LEU A O 1
ATOM 774 N N . LEU A 1 101 ? -10.943 -5.179 6.363 1.00 93.50 101 LEU A N 1
ATOM 775 C CA . LEU A 1 101 ? -9.615 -5.195 5.759 1.00 93.50 101 LEU A CA 1
ATOM 776 C C . LEU A 1 101 ? -9.477 -6.387 4.800 1.00 93.50 101 LEU A C 1
ATOM 778 O O . LEU A 1 101 ? -10.015 -7.460 5.073 1.00 93.50 101 LEU A O 1
ATOM 782 N N . PRO A 1 102 ? -8.747 -6.222 3.685 1.00 89.62 102 PRO A N 1
ATOM 783 C CA . PRO A 1 102 ? -8.433 -7.339 2.808 1.00 89.62 102 PRO A CA 1
ATOM 784 C C . PRO A 1 102 ? -7.521 -8.349 3.516 1.00 89.62 102 PRO A C 1
ATOM 786 O O . PRO A 1 102 ? -6.621 -7.971 4.266 1.00 89.62 102 PRO A O 1
ATOM 789 N N . ASP A 1 103 ? -7.713 -9.636 3.224 1.00 89.44 103 ASP A N 1
ATOM 790 C CA . ASP A 1 103 ? -6.821 -10.690 3.709 1.00 89.44 103 ASP A CA 1
ATOM 791 C C . ASP A 1 103 ? -5.438 -10.567 3.061 1.00 89.44 103 ASP A C 1
ATOM 793 O O . ASP A 1 103 ? -5.282 -10.736 1.845 1.00 89.44 103 ASP A O 1
ATOM 797 N N . GLU A 1 104 ? -4.411 -10.351 3.877 1.00 88.25 104 GLU A N 1
ATOM 798 C CA . GLU A 1 104 ? -3.027 -10.395 3.419 1.00 88.25 104 GLU A CA 1
ATOM 799 C C . GLU A 1 104 ? -2.608 -11.833 3.104 1.00 88.25 104 GLU A C 1
ATOM 801 O O . GLU A 1 104 ? -2.742 -12.750 3.918 1.00 88.25 104 GLU A O 1
ATOM 806 N N . ARG A 1 105 ? -2.066 -12.042 1.902 1.00 89.25 105 ARG A N 1
ATOM 807 C CA . ARG A 1 105 ? -1.566 -13.344 1.453 1.00 89.25 105 ARG A CA 1
ATOM 808 C C . ARG A 1 105 ? -0.118 -13.206 1.004 1.00 89.25 105 ARG A C 1
ATOM 810 O O . ARG A 1 105 ? 0.181 -12.279 0.249 1.00 89.25 105 ARG A O 1
ATOM 817 N N . PRO A 1 106 ? 0.780 -14.125 1.402 1.00 86.88 106 PRO A N 1
ATOM 818 C CA . PRO A 1 106 ? 2.135 -14.141 0.877 1.00 86.88 106 PRO A CA 1
ATOM 819 C C . PRO A 1 106 ? 2.121 -14.207 -0.650 1.00 86.88 106 PRO A C 1
ATOM 821 O O . PRO A 1 106 ? 1.503 -15.096 -1.241 1.00 86.88 106 PRO A O 1
ATOM 824 N N . TYR A 1 107 ? 2.811 -13.267 -1.290 1.00 83.12 107 TYR A N 1
ATOM 825 C CA . TYR A 1 107 ? 2.979 -13.298 -2.735 1.00 83.12 107 TYR A CA 1
ATOM 826 C C . TYR A 1 107 ? 3.863 -14.501 -3.116 1.00 83.12 107 TYR A C 1
ATOM 828 O O . TYR A 1 107 ? 4.938 -14.652 -2.525 1.00 83.12 107 TYR A O 1
ATOM 836 N N . PRO A 1 108 ? 3.459 -15.360 -4.077 1.00 86.00 108 PRO A N 1
ATOM 837 C CA . PRO A 1 108 ? 4.168 -16.596 -4.419 1.00 86.00 108 PRO A CA 1
ATOM 838 C C . PRO A 1 108 ? 5.426 -16.326 -5.266 1.00 86.00 108 PRO A C 1
ATOM 840 O O . PRO A 1 108 ? 5.577 -16.819 -6.381 1.00 86.00 108 PRO A O 1
ATOM 843 N N . ALA A 1 109 ? 6.344 -15.519 -4.742 1.00 82.38 109 ALA A N 1
ATOM 844 C CA . ALA A 1 109 ? 7.649 -15.281 -5.336 1.00 82.38 109 ALA A CA 1
ATOM 845 C C . ALA A 1 109 ? 8.650 -16.347 -4.876 1.00 82.38 109 ALA A C 1
ATOM 847 O O . ALA A 1 109 ? 8.776 -16.631 -3.686 1.00 82.38 109 ALA A O 1
ATOM 848 N N . GLY A 1 110 ? 9.409 -16.908 -5.819 1.00 83.69 110 GLY A N 1
ATOM 849 C CA . GLY A 1 110 ? 10.509 -17.816 -5.493 1.00 83.69 110 GLY A CA 1
ATOM 850 C C . GLY A 1 110 ? 11.649 -17.102 -4.759 1.00 83.69 110 GLY A C 1
ATOM 851 O O . GLY A 1 110 ? 11.901 -15.915 -4.984 1.00 83.69 110 GLY A O 1
ATOM 852 N N . ASP A 1 111 ? 12.398 -17.842 -3.937 1.00 79.38 111 ASP A N 1
ATOM 853 C CA . ASP A 1 111 ? 13.495 -17.302 -3.116 1.00 79.38 111 ASP A CA 1
ATOM 854 C C . ASP A 1 111 ? 14.519 -16.497 -3.922 1.00 79.38 111 ASP A C 1
ATOM 856 O O . ASP A 1 111 ? 15.027 -15.488 -3.443 1.00 79.38 111 ASP A O 1
ATOM 860 N N . ARG A 1 112 ? 14.779 -16.889 -5.174 1.00 79.06 112 ARG A N 1
ATOM 861 C CA . ARG A 1 112 ? 15.696 -16.173 -6.070 1.00 79.06 112 ARG A CA 1
ATOM 862 C C . ARG A 1 112 ? 15.253 -14.733 -6.353 1.00 79.06 112 ARG A C 1
ATOM 864 O O . ARG A 1 112 ? 16.109 -13.859 -6.451 1.00 79.06 112 ARG A O 1
ATOM 871 N N . LEU A 1 113 ? 13.949 -14.489 -6.493 1.00 79.00 113 LEU A N 1
ATOM 872 C CA . LEU A 1 113 ? 13.408 -13.148 -6.734 1.00 79.00 113 LEU A CA 1
ATOM 873 C C . LEU A 1 113 ? 13.483 -12.289 -5.467 1.00 79.00 113 LEU A C 1
ATOM 875 O O . LEU A 1 113 ? 13.751 -11.094 -5.545 1.00 79.00 113 LEU A O 1
ATOM 879 N N . LEU A 1 114 ? 13.279 -12.906 -4.301 1.00 77.44 114 LEU A N 1
ATOM 880 C CA . LEU A 1 114 ? 13.247 -12.214 -3.013 1.00 77.44 114 LEU A CA 1
ATOM 881 C C . LEU A 1 114 ? 14.628 -12.041 -2.372 1.00 77.44 114 LEU A C 1
ATOM 883 O O . LEU A 1 114 ? 14.786 -11.164 -1.529 1.00 77.44 114 LEU A O 1
ATOM 887 N N . ALA A 1 115 ? 15.626 -12.848 -2.744 1.00 76.75 115 ALA A N 1
ATOM 888 C CA . ALA A 1 115 ? 16.969 -12.828 -2.158 1.00 76.75 115 ALA A CA 1
ATOM 889 C C . ALA A 1 115 ? 17.600 -11.424 -2.078 1.00 76.75 115 ALA A C 1
ATOM 891 O O . ALA A 1 115 ? 18.156 -11.102 -1.028 1.00 76.75 115 ALA A O 1
ATOM 892 N N . PRO A 1 116 ? 17.475 -10.551 -3.099 1.00 72.81 116 PRO A N 1
ATOM 893 C CA . PRO A 1 116 ? 18.030 -9.203 -3.033 1.00 72.81 116 PRO A CA 1
ATOM 894 C C . PRO A 1 116 ? 17.357 -8.309 -1.971 1.00 72.81 116 PRO A C 1
ATOM 896 O O . PRO A 1 116 ? 17.970 -7.364 -1.486 1.00 72.81 116 PRO A O 1
ATOM 899 N N . LEU A 1 117 ? 16.112 -8.608 -1.584 1.00 70.06 117 LEU A N 1
ATOM 900 C CA . LEU A 1 117 ? 15.334 -7.820 -0.623 1.00 70.06 117 LEU A CA 1
ATOM 901 C C . LEU A 1 117 ? 15.561 -8.246 0.835 1.00 70.06 117 LEU A C 1
ATOM 903 O O . LEU A 1 117 ? 15.170 -7.523 1.739 1.00 70.06 117 LEU A O 1
ATOM 907 N N . ARG A 1 118 ? 16.198 -9.394 1.095 1.00 67.88 118 ARG A N 1
ATOM 908 C CA . ARG A 1 118 ? 16.394 -9.927 2.462 1.00 67.88 118 ARG A CA 1
ATOM 909 C C . ARG A 1 118 ? 17.565 -9.290 3.235 1.00 67.88 118 ARG A C 1
ATOM 911 O O . ARG A 1 118 ? 17.911 -9.795 4.300 1.00 67.88 118 ARG A O 1
ATOM 918 N N . GLY A 1 119 ? 18.196 -8.254 2.676 1.00 55.09 119 GLY A N 1
ATOM 919 C CA . GLY A 1 119 ? 19.376 -7.571 3.229 1.00 55.09 119 GLY A CA 1
ATOM 920 C C . GLY A 1 119 ? 19.074 -6.555 4.323 1.00 55.09 119 GLY A C 1
ATOM 921 O O . GLY A 1 119 ? 18.029 -5.875 4.234 1.00 55.09 119 GLY A O 1
#

Sequence (119 aa):
MAPGARTPILVGMGESTYRLRAVRTASRELKCAPARVQWDPERDLQLRPLAHRSLQLGLAGEAAERYADEWTVGITDVTPLAHAVHAHVKDGDLEAARRLLPDERPYPAGDRLLAPLRG

Radius of gyration: 18.05 Å; chains: 1; bounding box: 40×30×40 Å

Organism: NCBI:txid36818

Foldseek 3Di:
DDDDQFFKWAWADDPPDTDTDGDDDPDPSVVPGQKIWGWAFDADLVRHGDPGTDIDIDGDDPRVVCVVPPVDPDDDDCVVLVVQLNVCVVVVNNVSSVVSDDDDDDDPDDCVVCVVVPD

InterPro domains:
  IPR025633 Protein of unknown function DUF4291 [PF14124] (24-107)
  IPR025633 Protein of unknown function DUF4291 [PTHR38567] (27-112)

pLDDT: mean 78.14, std 19.99, range [29.73, 98.38]